Protein AF-A0A920S870-F1 (afdb_monomer_lite)

pLDDT: mean 85.97, std 12.97, range [37.5, 97.75]

Foldseek 3Di:
DCVPVVVVVVVVVVVVVVVVVVVVVCCVVVVPPPVPPPPDDVVVVVPDDDDDDDDDPVCVVVVQVVCVVVPNPDDDDDDDD

Sequence (81 aa):
MSLPPMAVVTYESTMLTAIVFTIIGIIFESRLPSFKKGLYDTRITEGYIGVLANVEEDQLTQTQTLLTQAGAVDVVRNQES

Secondary structure (DSSP, 8-state):
--HHHHHHHHHHHHHHHHHHHHHHHHHHHTT----S--S--GGGTTTPPP------GGGHHHHHHHHHHTT-S--------

Radius of gyration: 23.08 Å; chains: 1; bounding box: 47×20×67 Å

Structure (mmCIF, N/CA/C/O backbone):
data_AF-A0A920S870-F1
#
_entry.id   AF-A0A920S870-F1
#
loop_
_atom_site.group_PDB
_atom_site.id
_atom_site.type_symbol
_atom_site.label_atom_id
_atom_site.label_alt_id
_atom_site.label_comp_id
_atom_site.label_asym_id
_atom_site.label_entity_id
_atom_site.label_seq_id
_atom_site.pdbx_PDB_ins_code
_atom_site.Cartn_x
_atom_site.Cartn_y
_atom_site.Cartn_z
_atom_site.occupancy
_atom_site.B_iso_or_equiv
_atom_site.auth_seq_id
_atom_site.auth_comp_id
_atom_site.auth_asym_id
_atom_site.auth_atom_id
_atom_site.pdbx_PDB_model_num
ATOM 1 N N . MET A 1 1 ? 26.963 4.999 -39.982 1.00 47.16 1 MET A N 1
ATOM 2 C CA . MET A 1 1 ? 25.745 5.574 -39.371 1.00 47.16 1 MET A CA 1
ATOM 3 C C . MET A 1 1 ? 24.882 4.445 -38.807 1.00 47.16 1 MET A C 1
ATOM 5 O O . MET A 1 1 ? 24.056 3.907 -39.527 1.00 47.16 1 MET A O 1
ATOM 9 N N . SER A 1 2 ? 25.094 4.046 -37.548 1.00 60.22 2 SER A N 1
ATOM 10 C CA . SER A 1 2 ? 24.312 3.011 -36.832 1.00 60.22 2 SER A CA 1
ATOM 11 C C . SER A 1 2 ? 23.154 3.602 -36.008 1.00 60.22 2 SER A C 1
ATOM 13 O O . SER A 1 2 ? 22.669 2.984 -35.066 1.00 60.22 2 SER A O 1
ATOM 15 N N . LEU A 1 3 ? 22.696 4.804 -36.372 1.00 64.38 3 LEU A N 1
ATOM 16 C CA . LEU A 1 3 ? 21.592 5.508 -35.713 1.00 64.38 3 LEU A CA 1
ATOM 17 C C . LEU A 1 3 ? 20.288 4.680 -35.608 1.00 64.38 3 LEU A C 1
ATOM 19 O O . LEU A 1 3 ? 19.658 4.769 -34.556 1.00 64.38 3 LEU A O 1
ATOM 23 N N . PRO A 1 4 ? 19.888 3.842 -36.596 1.00 79.44 4 PRO A N 1
ATOM 24 C CA . PRO A 1 4 ? 18.614 3.126 -36.503 1.00 79.44 4 PRO A CA 1
ATOM 25 C C . PRO A 1 4 ? 18.591 2.037 -35.410 1.00 79.44 4 PRO A C 1
ATOM 27 O O . PRO A 1 4 ? 17.683 2.071 -34.583 1.00 79.44 4 PRO A O 1
ATOM 30 N N . PRO A 1 5 ? 19.584 1.125 -35.305 1.00 85.06 5 PRO A N 1
ATOM 31 C CA . PRO A 1 5 ? 19.628 0.171 -34.191 1.00 85.06 5 PRO A CA 1
ATOM 32 C C . PRO A 1 5 ? 19.841 0.835 -32.823 1.00 85.06 5 PRO A C 1
ATOM 34 O O . PRO A 1 5 ? 19.249 0.416 -31.831 1.00 85.06 5 PRO A O 1
ATOM 37 N N . MET A 1 6 ? 20.651 1.897 -32.764 1.00 88.81 6 MET A N 1
ATOM 38 C CA . MET A 1 6 ? 20.943 2.595 -31.507 1.00 88.81 6 MET A CA 1
ATOM 39 C C . MET A 1 6 ? 19.715 3.305 -30.919 1.00 88.81 6 MET A C 1
ATOM 41 O O . MET A 1 6 ? 19.591 3.377 -29.697 1.00 88.81 6 MET A O 1
ATOM 45 N N . ALA A 1 7 ? 18.795 3.795 -31.757 1.00 89.31 7 ALA A N 1
ATOM 46 C CA . ALA A 1 7 ? 17.565 4.444 -31.301 1.00 89.31 7 ALA A CA 1
ATOM 47 C C . ALA A 1 7 ? 16.632 3.466 -30.568 1.00 89.31 7 ALA A C 1
ATOM 49 O O . ALA A 1 7 ? 16.112 3.798 -29.505 1.00 89.31 7 ALA A O 1
ATOM 50 N N . VAL A 1 8 ? 16.479 2.247 -31.095 1.00 91.06 8 VAL A N 1
ATOM 51 C CA . VAL A 1 8 ? 15.647 1.201 -30.477 1.00 91.06 8 VAL A CA 1
ATOM 52 C C . VAL A 1 8 ? 16.226 0.780 -29.128 1.00 91.06 8 VAL A C 1
ATOM 54 O O . VAL A 1 8 ? 15.517 0.765 -28.128 1.00 91.06 8 VAL A O 1
ATOM 57 N N . VAL A 1 9 ? 17.536 0.523 -29.069 1.00 93.31 9 VAL A N 1
ATOM 58 C CA . VAL A 1 9 ? 18.205 0.142 -27.813 1.00 93.31 9 VAL A CA 1
ATOM 59 C C . VAL A 1 9 ? 18.102 1.257 -26.771 1.00 93.31 9 VAL A C 1
ATOM 61 O O . VAL A 1 9 ? 17.814 0.993 -25.605 1.00 93.31 9 VAL A O 1
ATOM 64 N N . THR A 1 10 ? 18.286 2.513 -27.182 1.00 93.62 10 THR A N 1
ATOM 65 C CA . THR A 1 10 ? 18.150 3.664 -26.279 1.00 93.62 10 THR A CA 1
ATOM 66 C C . THR A 1 10 ? 16.727 3.785 -25.732 1.00 93.62 10 THR A C 1
ATOM 68 O O . THR A 1 10 ? 16.567 3.964 -24.526 1.00 93.62 10 THR A O 1
ATOM 71 N N . TYR A 1 11 ? 15.701 3.642 -26.578 1.00 93.69 11 TYR A N 1
ATOM 72 C CA . TYR A 1 11 ? 14.298 3.676 -26.152 1.00 93.69 11 TYR A CA 1
ATOM 73 C C . TYR A 1 11 ? 13.998 2.609 -25.091 1.00 93.69 11 TYR A C 1
ATOM 75 O O . TYR A 1 11 ? 13.552 2.947 -23.993 1.00 93.69 11 TYR A O 1
ATOM 83 N N . GLU A 1 12 ? 14.338 1.351 -25.378 1.00 95.12 12 GLU A N 1
ATOM 84 C CA . GLU A 1 12 ? 14.090 0.232 -24.462 1.00 95.12 12 GLU A CA 1
ATOM 85 C C . GLU A 1 12 ? 14.873 0.388 -23.154 1.00 95.12 12 GLU A C 1
ATOM 87 O O . GLU A 1 12 ? 14.326 0.224 -22.064 1.00 95.12 12 GLU A O 1
ATOM 92 N N . SER A 1 13 ? 16.147 0.791 -23.233 1.00 95.62 13 SER A N 1
ATOM 93 C CA . SER A 1 13 ? 16.965 1.025 -22.038 1.00 95.62 13 SER A CA 1
ATOM 94 C C . SER A 1 13 ? 16.422 2.165 -21.174 1.00 95.62 13 SER A C 1
ATOM 96 O O . SER A 1 13 ? 16.456 2.066 -19.949 1.00 95.62 13 SER A O 1
ATOM 98 N N . THR A 1 14 ? 15.863 3.212 -21.786 1.00 96.56 14 THR A N 1
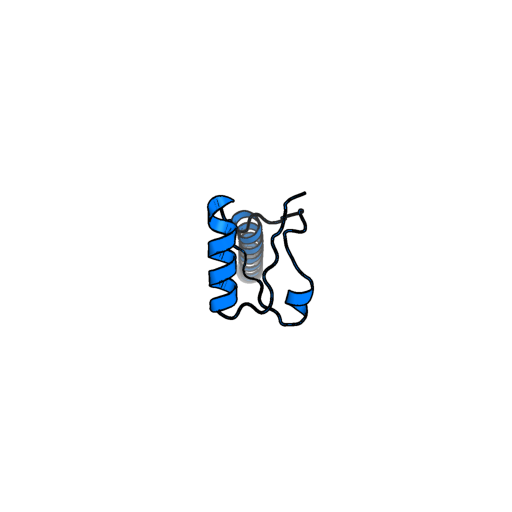ATOM 99 C CA . THR A 1 14 ? 15.272 4.347 -21.068 1.00 96.56 14 THR A CA 1
ATOM 100 C C . THR A 1 14 ? 13.978 3.933 -20.378 1.00 96.56 14 THR A C 1
ATOM 102 O O . THR A 1 14 ? 13.802 4.225 -19.198 1.00 96.56 14 THR A O 1
ATOM 105 N N . MET A 1 15 ? 13.096 3.213 -21.078 1.00 97.44 15 MET A N 1
ATOM 106 C CA . MET A 1 15 ? 11.834 2.731 -20.514 1.00 97.44 15 MET A CA 1
ATOM 107 C C . MET A 1 15 ? 12.074 1.746 -19.367 1.00 97.44 15 MET A C 1
ATOM 109 O O . MET A 1 15 ? 11.489 1.895 -18.294 1.00 97.44 15 MET A O 1
ATOM 113 N N . LEU A 1 16 ? 12.983 0.786 -19.556 1.00 97.69 16 LEU A N 1
ATOM 114 C CA . LEU A 1 16 ? 13.364 -0.156 -18.508 1.00 97.69 16 LEU A CA 1
ATOM 115 C C . LEU A 1 16 ? 13.950 0.576 -17.298 1.00 97.69 16 LEU A C 1
ATOM 117 O O . LEU A 1 16 ? 13.532 0.328 -16.170 1.00 97.69 16 LEU A O 1
ATOM 121 N N . THR A 1 17 ? 14.882 1.504 -17.530 1.00 97.69 17 THR A N 1
ATOM 122 C CA . THR A 1 17 ? 15.502 2.302 -16.463 1.00 97.69 17 THR A CA 1
ATOM 123 C C . THR A 1 17 ? 14.445 3.088 -15.694 1.00 97.69 17 THR A C 1
ATOM 125 O O . THR A 1 17 ? 14.439 3.050 -14.467 1.00 97.69 17 THR A O 1
ATOM 128 N N . ALA A 1 18 ? 13.507 3.731 -16.392 1.00 97.62 18 ALA A N 1
ATOM 129 C CA . ALA A 1 18 ? 12.412 4.463 -15.768 1.00 97.62 18 ALA A CA 1
ATOM 130 C C . ALA A 1 18 ? 11.570 3.557 -14.856 1.00 97.62 18 ALA A C 1
ATOM 132 O O . ALA A 1 18 ? 11.401 3.877 -13.684 1.00 97.62 18 ALA A O 1
ATOM 133 N N . ILE A 1 19 ? 11.120 2.397 -15.350 1.00 97.75 19 ILE A N 1
ATOM 134 C CA . ILE A 1 19 ? 10.312 1.446 -14.567 1.00 97.75 19 ILE A CA 1
ATOM 135 C C . ILE A 1 19 ? 11.084 0.943 -13.343 1.00 97.75 19 ILE A C 1
ATOM 137 O O . ILE A 1 19 ? 10.543 0.913 -12.238 1.00 97.75 19 ILE A O 1
ATOM 141 N N . VAL A 1 20 ? 12.356 0.578 -13.519 1.00 97.56 20 VAL A N 1
ATOM 142 C CA . VAL A 1 20 ? 13.209 0.101 -12.424 1.00 97.56 20 VAL A CA 1
ATOM 143 C C . VAL A 1 20 ? 13.360 1.181 -11.352 1.00 97.56 20 VAL A C 1
ATOM 145 O O . VAL A 1 20 ? 13.143 0.896 -10.176 1.00 97.56 20 VAL A O 1
ATOM 148 N N . PHE A 1 21 ? 13.654 2.426 -11.733 1.00 96.69 21 PHE A N 1
ATOM 149 C CA . PHE A 1 21 ? 13.758 3.530 -10.776 1.00 96.69 21 PHE A CA 1
ATOM 150 C C . PHE A 1 21 ? 12.427 3.868 -10.107 1.00 96.69 21 PHE A C 1
ATOM 152 O O . PHE A 1 21 ? 12.431 4.198 -8.925 1.00 96.69 21 PHE A O 1
ATOM 159 N N . THR A 1 22 ? 11.296 3.744 -10.802 1.00 96.38 22 THR A N 1
ATOM 160 C CA . THR A 1 22 ? 9.973 3.905 -10.187 1.00 96.38 22 THR A CA 1
ATOM 161 C C . THR A 1 22 ? 9.733 2.851 -9.112 1.00 96.38 22 THR A C 1
ATOM 163 O O . THR A 1 22 ? 9.360 3.200 -7.996 1.00 96.38 22 THR A O 1
ATOM 166 N N . ILE A 1 23 ? 9.988 1.572 -9.405 1.00 95.62 23 ILE A N 1
ATOM 167 C CA . ILE A 1 23 ? 9.810 0.486 -8.430 1.00 95.62 23 ILE A CA 1
ATOM 168 C C . ILE A 1 23 ? 10.748 0.684 -7.236 1.00 95.62 23 ILE A C 1
ATOM 170 O O . ILE A 1 23 ? 10.311 0.598 -6.091 1.00 95.62 23 ILE A O 1
ATOM 174 N N . ILE A 1 24 ? 12.021 0.992 -7.493 1.00 95.12 24 ILE A N 1
ATOM 175 C CA . ILE A 1 24 ? 13.003 1.276 -6.442 1.00 95.12 24 ILE A CA 1
ATOM 176 C C . ILE A 1 24 ? 12.537 2.461 -5.587 1.00 95.12 24 ILE A C 1
ATOM 178 O O . ILE A 1 24 ? 12.513 2.354 -4.364 1.00 95.12 24 ILE A O 1
ATOM 182 N N . GLY A 1 25 ? 12.114 3.559 -6.214 1.00 93.88 25 GLY A N 1
ATOM 183 C CA . GLY A 1 25 ? 11.589 4.739 -5.531 1.00 93.88 25 GLY A CA 1
ATOM 184 C C . GLY A 1 25 ? 10.408 4.405 -4.624 1.00 93.88 25 GLY A C 1
ATOM 185 O O . GLY A 1 25 ? 10.444 4.746 -3.446 1.00 93.88 25 GLY A O 1
ATOM 186 N N . ILE A 1 26 ? 9.426 3.649 -5.128 1.00 94.00 26 ILE A N 1
ATOM 187 C CA . ILE A 1 26 ? 8.264 3.197 -4.348 1.00 94.00 26 ILE A CA 1
ATOM 188 C C . ILE A 1 26 ? 8.700 2.361 -3.145 1.00 94.00 26 ILE A C 1
ATOM 190 O O . ILE A 1 26 ? 8.173 2.562 -2.052 1.00 94.00 26 ILE A O 1
ATOM 194 N N . ILE A 1 27 ? 9.657 1.443 -3.316 1.00 91.88 27 ILE A N 1
ATOM 195 C CA . ILE A 1 27 ? 10.165 0.609 -2.218 1.00 91.88 27 ILE A CA 1
ATOM 196 C C . ILE A 1 27 ? 10.763 1.489 -1.112 1.00 91.88 27 ILE A C 1
ATOM 198 O O . ILE A 1 27 ? 10.422 1.312 0.057 1.00 91.88 27 ILE A O 1
ATOM 202 N N . PHE A 1 28 ? 11.595 2.472 -1.465 1.00 88.44 28 PHE A N 1
ATOM 203 C CA . PHE A 1 28 ? 12.215 3.373 -0.489 1.00 88.44 28 PHE A CA 1
ATOM 204 C C . PHE A 1 28 ? 11.217 4.346 0.156 1.00 88.44 28 PHE A C 1
ATOM 206 O O . PHE A 1 28 ? 11.215 4.493 1.379 1.00 88.44 28 PHE A O 1
ATOM 213 N N . GLU A 1 29 ? 10.356 4.987 -0.635 1.00 89.81 29 GLU A N 1
ATOM 214 C CA . GLU A 1 29 ? 9.364 5.961 -0.160 1.00 89.81 29 GLU A CA 1
ATOM 215 C C . GLU A 1 29 ? 8.322 5.305 0.749 1.00 89.81 29 GLU A C 1
ATOM 217 O O . GLU A 1 29 ? 8.034 5.800 1.840 1.00 89.81 29 GLU A O 1
ATOM 222 N N . SER A 1 30 ? 7.832 4.130 0.348 1.00 87.31 30 SER A N 1
ATOM 223 C CA . SER A 1 30 ? 6.863 3.349 1.124 1.00 87.31 30 SER A CA 1
ATOM 224 C C . SER A 1 30 ? 7.502 2.624 2.311 1.00 87.31 30 SER A C 1
ATOM 226 O O . SER A 1 30 ? 6.799 1.954 3.066 1.00 87.31 30 SER A O 1
ATOM 228 N N . ARG A 1 31 ? 8.830 2.732 2.483 1.00 84.12 31 ARG A N 1
ATOM 229 C CA . ARG A 1 31 ? 9.611 2.036 3.520 1.00 84.12 31 ARG A CA 1
ATOM 230 C C . ARG A 1 31 ? 9.386 0.520 3.504 1.00 84.12 31 ARG A C 1
ATOM 232 O O . ARG A 1 31 ? 9.325 -0.132 4.547 1.00 84.12 31 ARG A O 1
ATOM 239 N N . LEU A 1 32 ? 9.265 -0.037 2.303 1.00 80.94 32 LEU A N 1
ATOM 240 C CA . LEU A 1 32 ? 9.256 -1.474 2.064 1.00 80.94 32 LEU A CA 1
ATOM 241 C C . LEU A 1 32 ? 10.717 -1.973 2.034 1.00 80.94 32 LEU A C 1
ATOM 243 O O . LEU A 1 32 ? 11.593 -1.248 1.568 1.00 80.94 32 LEU A O 1
ATOM 247 N N . PRO A 1 33 ? 11.029 -3.190 2.510 1.00 66.25 33 PRO A N 1
ATOM 248 C CA . PRO A 1 33 ? 10.119 -4.226 2.980 1.00 66.25 33 PRO A CA 1
ATOM 249 C C . PRO A 1 33 ? 9.838 -4.051 4.477 1.00 66.25 33 PRO A C 1
ATOM 251 O O . PRO A 1 33 ? 10.736 -4.179 5.313 1.00 66.25 33 PRO A O 1
ATOM 254 N N . SER A 1 34 ? 8.581 -3.812 4.845 1.00 72.62 34 SER A N 1
ATOM 255 C CA . SER A 1 34 ? 8.154 -3.914 6.239 1.00 72.62 34 SER A CA 1
ATOM 256 C C . SER A 1 34 ? 8.078 -5.400 6.619 1.00 72.62 34 SER A C 1
ATOM 258 O O . SER A 1 34 ? 7.033 -6.035 6.570 1.00 72.62 34 SER A O 1
ATOM 260 N N . PHE A 1 35 ? 9.221 -5.998 6.973 1.00 61.88 35 PHE A N 1
ATOM 261 C CA . PHE A 1 35 ? 9.327 -7.424 7.333 1.00 61.88 35 PHE A CA 1
ATOM 262 C C . PHE A 1 35 ? 8.505 -7.824 8.565 1.00 61.88 35 PHE A C 1
ATOM 264 O O . PHE A 1 35 ? 8.276 -9.010 8.809 1.00 61.88 35 PHE A O 1
ATOM 271 N N . LYS A 1 36 ? 8.056 -6.851 9.359 1.00 61.06 36 LYS A N 1
ATOM 272 C CA . LYS A 1 36 ? 7.069 -7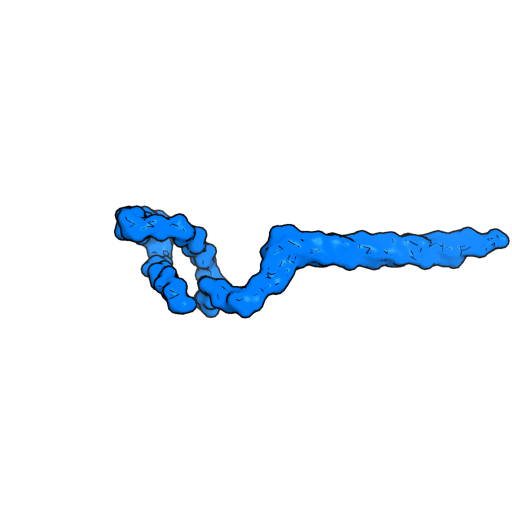.096 10.403 1.00 61.06 36 LYS A CA 1
ATOM 273 C C . LYS A 1 36 ? 5.726 -7.297 9.702 1.00 61.06 36 LYS A C 1
ATOM 275 O O . LYS A 1 36 ? 5.277 -6.380 9.023 1.00 61.06 36 LYS A O 1
ATOM 280 N N . LYS A 1 37 ? 5.101 -8.473 9.873 1.00 59.34 37 LYS A N 1
ATOM 281 C CA . LYS A 1 37 ? 3.678 -8.739 9.571 1.00 59.34 37 LYS A CA 1
ATOM 282 C C . LYS A 1 37 ? 2.824 -7.735 10.358 1.00 59.34 37 LYS A C 1
ATOM 284 O O . LYS A 1 37 ? 2.299 -8.045 11.420 1.00 59.34 37 LYS A O 1
ATOM 289 N N . GLY A 1 38 ? 2.797 -6.489 9.911 1.00 63.62 38 GLY A N 1
ATOM 290 C CA . GLY A 1 38 ? 2.134 -5.406 10.607 1.00 63.62 38 GLY A CA 1
ATOM 291 C C . GLY A 1 38 ? 0.645 -5.625 10.487 1.00 63.62 38 GLY A C 1
ATOM 292 O O . GLY A 1 38 ? 0.182 -5.728 9.363 1.00 63.62 38 GLY A O 1
ATOM 293 N N . LEU A 1 39 ? -0.039 -5.737 11.630 1.00 65.75 39 LEU A N 1
ATOM 294 C CA . LEU A 1 39 ? -1.464 -5.472 11.894 1.00 65.75 39 LEU A CA 1
ATOM 295 C C . LEU A 1 39 ? -2.500 -5.967 10.852 1.00 65.75 39 LEU A C 1
ATOM 297 O O . LEU A 1 39 ? -3.657 -5.558 10.901 1.00 65.75 39 LEU A O 1
ATOM 301 N N . TYR A 1 40 ? -2.108 -6.831 9.914 1.00 72.06 40 TYR A N 1
ATOM 302 C CA . TYR A 1 40 ? -2.917 -7.245 8.781 1.00 72.06 40 TYR A CA 1
ATOM 303 C C . TYR A 1 40 ? -3.807 -8.399 9.217 1.00 72.06 40 TYR A C 1
ATOM 305 O O . TYR A 1 40 ? -3.333 -9.507 9.478 1.00 72.06 40 TYR A O 1
ATOM 313 N N . ASP A 1 41 ? -5.098 -8.112 9.305 1.00 81.62 41 ASP A N 1
ATOM 314 C CA . ASP A 1 41 ? -6.136 -9.081 9.618 1.00 81.62 41 ASP A CA 1
ATOM 315 C C . ASP A 1 41 ? -6.613 -9.758 8.324 1.00 81.62 41 ASP A C 1
ATOM 317 O O . ASP A 1 41 ? -6.900 -9.087 7.331 1.00 81.62 41 ASP A O 1
ATOM 321 N N . THR A 1 42 ? -6.710 -11.090 8.315 1.00 85.38 42 THR A N 1
ATOM 322 C CA . THR A 1 42 ? -7.148 -11.865 7.140 1.00 85.38 42 THR A CA 1
ATOM 323 C C . THR A 1 42 ? -8.560 -11.506 6.686 1.00 85.38 42 THR A C 1
ATOM 325 O O . THR A 1 42 ? -8.850 -11.624 5.497 1.00 85.38 42 THR A O 1
ATOM 328 N N . ARG A 1 43 ? -9.405 -10.994 7.593 1.00 85.38 43 ARG A N 1
ATOM 329 C CA . ARG A 1 43 ? -10.750 -10.492 7.276 1.00 85.38 43 ARG A CA 1
ATOM 330 C C . ARG A 1 43 ? -10.722 -9.372 6.233 1.00 85.38 43 ARG A C 1
ATOM 332 O O . ARG A 1 43 ? -11.682 -9.207 5.486 1.00 85.38 43 ARG A O 1
ATOM 339 N N . ILE A 1 44 ? -9.614 -8.631 6.123 1.00 86.81 44 ILE A N 1
ATOM 340 C CA . ILE A 1 44 ? -9.453 -7.587 5.100 1.00 86.81 44 ILE A CA 1
ATOM 341 C C . ILE A 1 44 ? -9.530 -8.194 3.690 1.00 86.81 44 ILE A C 1
ATOM 343 O O . ILE A 1 44 ? -10.208 -7.658 2.816 1.00 86.81 44 ILE A O 1
ATOM 347 N N . THR A 1 45 ? -8.912 -9.357 3.471 1.00 87.94 45 THR A N 1
ATOM 348 C CA . THR A 1 45 ? -8.987 -10.079 2.188 1.00 87.94 45 THR A CA 1
ATOM 349 C C . THR A 1 45 ? -10.395 -10.608 1.895 1.00 87.94 45 THR A C 1
ATOM 351 O O . THR A 1 45 ? -10.757 -10.792 0.736 1.00 87.94 45 THR A O 1
ATOM 354 N N . GLU A 1 46 ? -11.208 -10.832 2.928 1.00 91.06 46 GLU A N 1
ATOM 355 C CA . GLU A 1 46 ? -12.580 -11.352 2.826 1.00 91.06 46 GLU A CA 1
ATOM 356 C C . GLU A 1 46 ? -13.624 -10.255 2.540 1.00 91.06 46 GLU A C 1
ATOM 358 O O . GLU A 1 46 ? -14.814 -10.547 2.434 1.00 91.06 46 GLU A O 1
ATOM 363 N N . GLY A 1 47 ? -13.192 -8.998 2.378 1.00 89.25 47 GLY A N 1
ATOM 364 C CA . GLY A 1 47 ? -14.050 -7.867 2.011 1.00 89.25 47 GLY A CA 1
ATOM 365 C C . GLY A 1 47 ? -14.251 -6.828 3.115 1.00 89.25 47 GLY A C 1
ATOM 366 O O . GLY A 1 47 ? -14.994 -5.868 2.909 1.00 89.25 47 GLY A O 1
ATOM 367 N N . TYR A 1 48 ? -13.591 -6.978 4.266 1.00 91.38 48 TYR A N 1
ATOM 368 C CA . TYR A 1 48 ? -13.590 -5.946 5.301 1.00 91.38 48 TYR A CA 1
ATOM 369 C C . TYR A 1 48 ? -12.581 -4.834 4.989 1.00 91.38 48 TYR A C 1
ATOM 371 O O . TYR A 1 48 ? -11.525 -5.058 4.403 1.00 91.38 48 TYR A O 1
ATOM 379 N N . ILE A 1 49 ? -12.886 -3.616 5.435 1.00 90.19 49 ILE A N 1
ATOM 380 C CA . ILE A 1 49 ? -11.965 -2.478 5.370 1.00 90.19 49 ILE A CA 1
ATOM 381 C C . ILE A 1 49 ? -11.371 -2.272 6.763 1.00 90.19 49 ILE A C 1
ATOM 383 O O . ILE A 1 49 ? -12.104 -2.052 7.726 1.00 90.19 49 ILE A O 1
ATOM 387 N N . GLY A 1 50 ? -10.043 -2.344 6.870 1.00 89.56 50 GLY A N 1
ATOM 388 C CA . GLY A 1 50 ? -9.320 -2.063 8.109 1.00 89.56 50 GLY A CA 1
ATOM 389 C C . GLY A 1 50 ? -8.988 -0.577 8.244 1.00 89.56 50 GLY A C 1
ATOM 390 O O . GLY A 1 50 ? -8.400 0.008 7.336 1.00 89.56 50 GLY A O 1
ATOM 391 N N . VAL A 1 51 ? -9.321 0.022 9.389 1.00 90.25 51 VAL A N 1
ATOM 392 C CA . VAL A 1 51 ? -8.897 1.379 9.770 1.00 90.25 51 VAL A CA 1
ATOM 393 C C . VAL A 1 51 ? -8.004 1.269 10.998 1.00 90.25 51 VAL A C 1
ATOM 395 O O . VAL A 1 51 ? -8.411 0.696 12.006 1.00 90.25 51 VAL A O 1
ATOM 398 N N . LEU A 1 52 ? -6.788 1.810 10.913 1.00 88.81 52 LEU A N 1
ATOM 399 C CA . LEU A 1 52 ? -5.819 1.797 12.005 1.00 88.81 52 LEU A CA 1
ATOM 400 C C . LEU A 1 52 ? -5.553 3.222 12.478 1.00 88.81 52 LEU A C 1
ATOM 402 O O . LEU A 1 52 ? -5.295 4.112 11.670 1.00 88.81 52 LEU A O 1
ATOM 406 N N . ALA A 1 53 ? -5.591 3.416 13.791 1.00 89.75 53 ALA A N 1
ATOM 407 C CA . ALA A 1 53 ? -5.251 4.671 14.439 1.00 89.75 53 ALA A CA 1
ATOM 408 C C . ALA A 1 53 ? -4.265 4.384 15.572 1.00 89.75 53 ALA A C 1
ATOM 410 O O . ALA A 1 53 ? -4.468 3.447 16.343 1.00 89.75 53 ALA A O 1
ATOM 411 N N . ASN A 1 54 ? -3.209 5.190 15.664 1.00 89.75 54 ASN A N 1
ATOM 412 C CA . ASN A 1 54 ? -2.358 5.204 16.845 1.00 89.75 54 ASN A CA 1
ATOM 413 C C . ASN A 1 54 ? -2.998 6.148 17.868 1.00 89.75 54 ASN A C 1
ATOM 415 O O . ASN A 1 54 ? -3.261 7.305 17.540 1.00 89.75 54 ASN A O 1
ATOM 419 N N . VAL A 1 55 ? -3.306 5.643 19.059 1.00 91.19 55 VAL A N 1
ATOM 420 C CA . VAL A 1 55 ? -4.117 6.344 20.062 1.00 91.19 55 VAL A CA 1
ATOM 421 C C . VAL A 1 55 ? -3.420 6.226 21.409 1.00 91.19 55 VAL A C 1
ATOM 423 O O . VAL A 1 55 ? -3.014 5.131 21.794 1.00 91.19 55 VAL A O 1
ATOM 426 N N . GLU A 1 56 ? -3.288 7.345 22.117 1.00 91.12 56 GLU A N 1
ATOM 427 C CA . GLU A 1 56 ? -2.773 7.355 23.489 1.00 91.12 56 GLU A CA 1
ATOM 428 C C . GLU A 1 56 ? -3.724 6.614 24.443 1.00 91.12 56 GLU A C 1
ATOM 430 O O . GLU A 1 56 ? -4.932 6.525 24.202 1.00 91.12 56 GLU A O 1
ATOM 435 N N . GLU A 1 57 ? -3.187 6.050 25.529 1.00 88.00 57 GLU A N 1
ATOM 436 C CA . GLU A 1 57 ? -3.954 5.176 26.430 1.00 88.00 57 GLU A CA 1
ATOM 437 C C . GLU A 1 57 ? -5.198 5.852 27.026 1.00 88.00 57 GLU A C 1
ATOM 439 O O . GLU A 1 57 ? -6.244 5.215 27.181 1.00 88.00 57 GLU A O 1
ATOM 444 N N . ASP A 1 58 ? -5.107 7.148 27.318 1.00 92.81 58 ASP A N 1
ATOM 445 C CA . ASP A 1 58 ? -6.184 7.966 27.875 1.00 92.81 58 ASP A CA 1
ATOM 446 C C .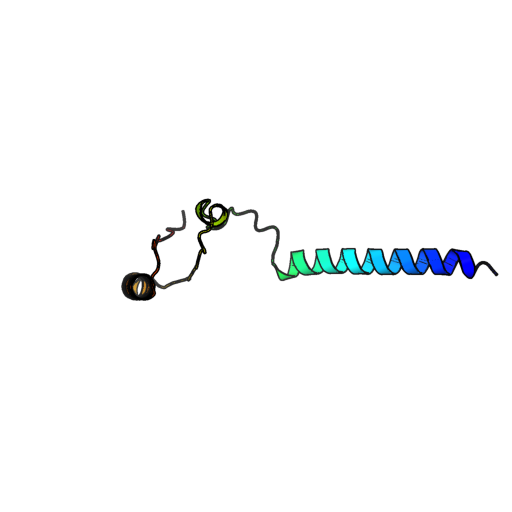 ASP A 1 58 ? -7.360 8.147 26.897 1.00 92.81 58 ASP A C 1
ATOM 448 O O . ASP A 1 58 ? -8.517 8.249 27.313 1.00 92.81 58 ASP A O 1
ATOM 452 N N . GLN A 1 59 ? -7.087 8.106 25.591 1.00 93.00 59 GLN A N 1
ATOM 453 C CA . GLN A 1 59 ? -8.0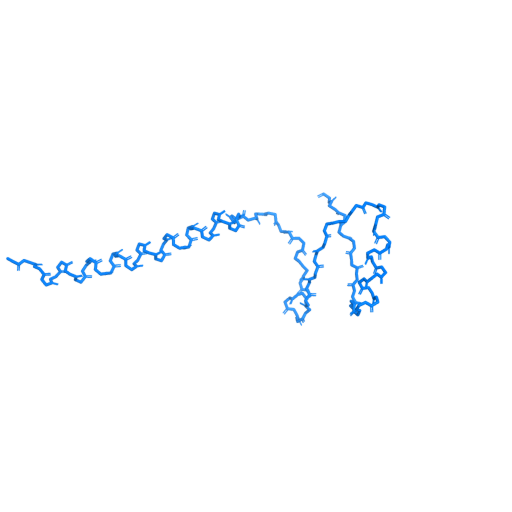56 8.331 24.516 1.00 93.00 59 GLN A CA 1
ATOM 454 C C . GLN A 1 59 ? -8.626 7.038 23.915 1.00 93.00 59 GLN A C 1
ATOM 456 O O . GLN A 1 59 ? -9.521 7.095 23.061 1.00 93.00 59 GLN A O 1
ATOM 461 N N . LEU A 1 60 ? -8.172 5.862 24.362 1.00 91.81 60 LEU A N 1
ATOM 462 C CA . LEU A 1 60 ? -8.598 4.565 23.817 1.00 91.81 60 LEU A CA 1
ATOM 463 C C . LEU A 1 60 ? -10.113 4.356 23.892 1.00 91.81 60 LEU A C 1
ATOM 465 O O . LEU A 1 60 ? -10.746 3.972 22.907 1.00 91.81 60 LEU A O 1
ATOM 469 N N . THR A 1 61 ? -10.712 4.618 25.055 1.00 92.38 61 THR A N 1
ATOM 470 C CA . THR A 1 61 ? -12.148 4.388 25.285 1.00 92.38 61 THR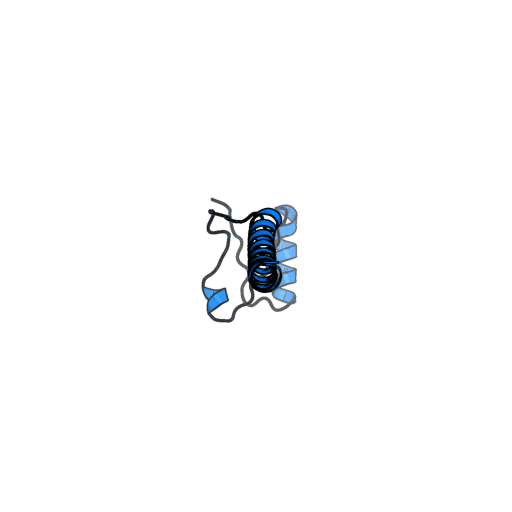 A CA 1
ATOM 471 C C . THR A 1 61 ? -13.008 5.331 24.447 1.00 92.38 61 THR A C 1
ATOM 473 O O . THR A 1 61 ? -14.006 4.911 23.853 1.00 92.38 61 THR A O 1
ATOM 476 N N . GLN A 1 62 ? -12.605 6.599 24.357 1.00 94.56 62 GLN A N 1
ATOM 477 C CA . GLN A 1 62 ? -13.291 7.588 23.532 1.00 94.56 62 GLN A CA 1
ATOM 478 C C . GLN A 1 62 ? -13.205 7.211 22.050 1.00 94.56 62 GLN A C 1
ATOM 480 O O . GLN A 1 62 ? -14.226 7.187 21.365 1.00 94.56 62 GLN A O 1
ATOM 485 N N . THR A 1 63 ? -12.015 6.850 21.567 1.00 93.81 63 THR A N 1
ATOM 486 C CA . THR A 1 63 ? -11.802 6.491 20.159 1.00 93.81 63 THR A CA 1
ATOM 487 C C . THR A 1 63 ? -12.565 5.228 19.774 1.00 93.81 63 THR A C 1
ATOM 489 O O . THR A 1 63 ? -13.225 5.206 18.739 1.00 93.81 63 THR A O 1
ATOM 492 N N . GLN A 1 64 ? -12.571 4.202 20.632 1.00 92.69 64 GLN A N 1
ATOM 493 C CA . GLN A 1 64 ? -13.384 3.003 20.414 1.00 92.69 64 GLN A CA 1
ATOM 494 C C . GLN A 1 64 ? -14.876 3.341 20.310 1.00 92.69 64 GLN A C 1
ATOM 496 O O . GLN A 1 64 ? -15.558 2.840 19.420 1.00 92.69 64 GLN A O 1
ATOM 501 N N . THR A 1 65 ? -15.376 4.213 21.187 1.00 94.75 65 THR A N 1
ATOM 502 C CA . THR A 1 65 ? -16.780 4.643 21.165 1.00 94.75 65 THR A CA 1
ATOM 503 C C . THR A 1 65 ? -17.120 5.355 19.857 1.00 94.75 65 THR A C 1
ATOM 505 O O . THR A 1 65 ? -18.141 5.048 19.243 1.00 94.75 65 THR A O 1
ATOM 508 N N . LEU A 1 66 ? -16.251 6.261 19.402 1.00 95.25 66 LEU A N 1
ATOM 509 C CA . LEU A 1 66 ? -16.428 6.982 18.142 1.00 95.25 66 LEU A CA 1
ATOM 510 C C . LEU A 1 66 ? -16.437 6.039 16.935 1.00 95.25 66 LEU A C 1
ATOM 512 O O . LEU A 1 66 ? -17.301 6.173 16.073 1.00 95.25 66 LEU A O 1
ATOM 516 N N . LEU A 1 67 ? -15.527 5.061 16.884 1.00 94.50 67 LEU A N 1
ATOM 517 C CA . LEU A 1 67 ? -15.477 4.078 15.798 1.00 94.50 67 LEU A CA 1
ATOM 518 C C . LEU A 1 67 ? -16.752 3.228 15.747 1.00 94.50 67 LEU A C 1
ATOM 520 O O . LEU A 1 67 ? -17.341 3.069 14.679 1.00 94.50 67 LEU A O 1
ATOM 524 N N . THR A 1 68 ? -17.229 2.746 16.896 1.00 93.94 68 THR A N 1
ATOM 525 C CA . THR A 1 68 ? -18.486 1.989 16.971 1.00 93.94 68 THR A CA 1
ATOM 526 C C . THR A 1 68 ? -19.682 2.842 16.540 1.00 93.94 68 THR A C 1
ATOM 528 O O . THR A 1 68 ? -20.516 2.384 15.764 1.00 93.94 68 THR A O 1
ATOM 531 N N . GLN A 1 69 ? -19.761 4.100 16.987 1.00 95.88 69 GLN A N 1
ATOM 532 C CA . GLN A 1 69 ? -20.825 5.030 16.581 1.00 95.88 69 GLN A CA 1
ATOM 533 C C . GLN A 1 69 ? -20.785 5.359 15.084 1.00 95.88 69 GLN A C 1
ATOM 535 O O . GLN A 1 69 ? -21.833 5.542 14.471 1.00 95.88 69 GLN A O 1
ATOM 540 N N . ALA A 1 70 ? -19.592 5.396 14.489 1.00 94.44 70 ALA A N 1
ATOM 541 C CA . ALA A 1 70 ? -19.400 5.585 13.055 1.00 94.44 70 ALA A CA 1
ATOM 542 C C . ALA A 1 70 ? -19.758 4.340 12.217 1.00 94.44 70 ALA A C 1
ATOM 544 O O . ALA A 1 70 ? -19.722 4.407 10.990 1.00 94.44 70 ALA A O 1
ATOM 545 N N . GLY A 1 71 ? -20.120 3.219 12.854 1.00 94.00 71 GLY A N 1
ATOM 546 C CA . GLY A 1 71 ? -20.539 1.990 12.181 1.00 94.00 71 GLY A CA 1
ATOM 547 C C . GLY A 1 71 ? -19.429 0.956 11.994 1.00 94.00 71 GLY A C 1
ATOM 548 O O . GLY A 1 71 ? -19.566 0.076 11.144 1.00 94.00 71 GLY A O 1
ATOM 549 N N . ALA A 1 72 ? -18.334 1.034 12.759 1.00 93.94 72 ALA A N 1
ATOM 550 C CA . ALA A 1 72 ? -17.331 -0.026 12.765 1.00 93.94 72 ALA A CA 1
ATOM 551 C C . ALA A 1 72 ? -17.965 -1.355 13.210 1.00 93.94 72 ALA A C 1
ATOM 553 O O . ALA A 1 72 ? -18.552 -1.447 14.287 1.00 93.94 72 ALA A O 1
ATOM 554 N N . VAL A 1 73 ? -17.831 -2.383 12.367 1.00 92.50 73 VAL A N 1
ATOM 555 C CA . VAL A 1 73 ? -18.381 -3.724 12.629 1.00 92.50 73 VAL A CA 1
ATOM 556 C C . VAL A 1 73 ? -17.651 -4.406 13.786 1.00 92.50 73 VAL A C 1
ATOM 558 O O . VAL A 1 73 ? -18.266 -5.127 14.565 1.00 92.50 73 VAL A O 1
ATOM 561 N N . ASP A 1 74 ? -16.346 -4.169 13.898 1.00 90.31 74 ASP A N 1
ATOM 562 C CA . ASP A 1 74 ? -15.508 -4.678 14.975 1.00 90.31 74 ASP A CA 1
ATOM 563 C C . ASP A 1 74 ? -14.402 -3.663 15.292 1.00 90.31 74 ASP A C 1
ATOM 565 O O . ASP A 1 74 ? -13.891 -2.991 14.391 1.00 90.31 74 ASP A O 1
ATOM 569 N N . VAL A 1 75 ? -14.040 -3.541 16.570 1.00 91.12 75 VAL A N 1
ATOM 570 C CA . VAL A 1 75 ? -12.987 -2.630 17.040 1.00 91.12 75 VAL A CA 1
ATOM 571 C C . VAL A 1 75 ? -12.027 -3.411 17.927 1.00 91.12 75 VAL A C 1
ATOM 573 O O . VAL A 1 75 ? -12.299 -3.662 19.102 1.00 91.12 75 VAL A O 1
ATOM 576 N N . VAL A 1 76 ? -10.880 -3.772 17.353 1.00 87.56 76 VAL A N 1
ATOM 577 C CA . VAL A 1 76 ? -9.836 -4.552 18.022 1.00 87.56 76 VAL A CA 1
ATOM 578 C C . VAL A 1 76 ? -8.725 -3.625 18.500 1.00 87.56 76 VAL A C 1
ATOM 580 O O . VAL A 1 76 ? -8.231 -2.783 17.753 1.00 87.56 76 VAL A O 1
ATOM 583 N N . ARG A 1 77 ? -8.301 -3.803 19.751 1.00 85.19 77 ARG A N 1
ATOM 584 C CA . ARG A 1 77 ? -7.113 -3.139 20.292 1.00 85.19 77 ARG A CA 1
ATOM 585 C C . ARG A 1 77 ? -5.914 -4.032 20.014 1.00 85.19 77 ARG A C 1
ATOM 587 O O . ARG A 1 77 ? -5.8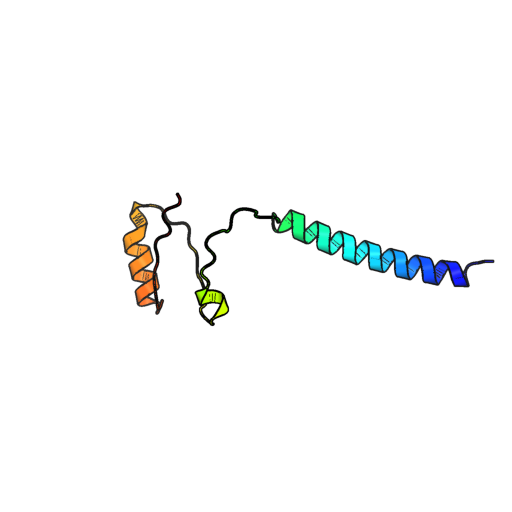67 -5.151 20.519 1.00 85.19 77 ARG A O 1
ATOM 594 N N . ASN A 1 78 ? -4.968 -3.560 19.211 1.00 73.38 78 ASN A N 1
ATOM 595 C CA . ASN A 1 78 ? -3.728 -4.295 19.013 1.00 73.38 78 ASN A CA 1
ATOM 596 C C . ASN A 1 78 ? -2.755 -3.910 20.130 1.00 73.38 78 ASN A C 1
ATOM 598 O O . ASN A 1 78 ? -2.269 -2.784 20.167 1.00 73.38 78 ASN A O 1
ATOM 602 N N . GLN A 1 79 ? -2.547 -4.816 21.081 1.00 60.81 79 GLN A N 1
ATOM 603 C CA . GLN A 1 79 ? -1.459 -4.689 22.041 1.00 60.81 79 GLN A CA 1
ATOM 604 C C . GLN A 1 79 ? -0.205 -5.179 21.325 1.00 60.81 79 GLN A C 1
ATOM 606 O O . GLN A 1 79 ? -0.084 -6.373 21.053 1.00 60.81 79 GLN A O 1
ATOM 611 N N . GLU A 1 80 ? 0.688 -4.260 20.962 1.00 53.91 80 GLU A N 1
ATOM 612 C CA . GLU A 1 80 ? 2.008 -4.632 20.458 1.00 53.91 80 GLU A CA 1
ATOM 613 C C . GLU A 1 80 ? 2.665 -5.582 21.481 1.00 53.91 80 GLU A C 1
ATOM 615 O O . GLU A 1 80 ? 2.846 -5.217 22.642 1.00 53.91 80 GLU A O 1
ATOM 620 N N . SER A 1 81 ? 2.941 -6.826 21.068 1.00 37.50 81 SER A N 1
ATOM 621 C CA . SER A 1 81 ? 3.831 -7.758 21.781 1.00 37.50 81 SER A CA 1
ATOM 622 C C . SER A 1 81 ? 5.239 -7.672 21.215 1.00 37.50 81 SER A C 1
ATOM 624 O O . SER A 1 81 ? 5.361 -7.559 19.971 1.00 37.50 81 SER A O 1
#